Protein AF-A0AB34HJK7-F1 (afdb_monomer_lite)

Secondary structure (DSSP, 8-state):
-----EEEEEEETTTEEEEEEE-------PPP--GGG-B-TTS-BHHHHHHHHHHHHHHHHHHHHHHHHHHHHHHHHHHHHSPP------HHHHHHHHHHHHHHHHHHHHHHHHT-HHHHHHHHHHTTB---S-HHHHHHHHHHTTT--GGGS-GGGBPPPP-----

Radius of gyration: 53.11 Å; chains: 1; bounding box: 104×67×124 Å

pLDDT: mean 81.55, std 14.09, range [41.62, 96.69]

Organism: Eschrichtius robustus (NCBI:txid9764)

Structure (mmCIF, N/CA/C/O backbone):
data_AF-A0AB34HJK7-F1
#
_entry.id   AF-A0AB34HJK7-F1
#
loop_
_atom_site.group_PDB
_atom_site.id
_atom_site.type_symbol
_atom_site.label_atom_id
_atom_site.label_alt_id
_atom_site.label_comp_id
_atom_site.label_asym_id
_atom_site.label_entity_id
_atom_site.label_seq_id
_atom_site.pdbx_PDB_ins_code
_atom_site.Cartn_x
_atom_site.Cartn_y
_atom_site.Cartn_z
_atom_site.occupancy
_atom_site.B_iso_or_equiv
_atom_site.auth_seq_id
_atom_site.auth_comp_id
_atom_site.auth_asym_id
_atom_site.auth_atom_id
_atom_site.pdbx_PDB_model_num
ATOM 1 N N . MET A 1 1 ? 50.286 42.127 -51.874 1.00 41.62 1 MET A N 1
ATOM 2 C CA . MET A 1 1 ? 49.842 40.831 -52.429 1.00 41.62 1 MET A CA 1
ATOM 3 C C . MET A 1 1 ? 48.979 41.166 -53.630 1.00 41.62 1 MET A C 1
ATOM 5 O O . MET A 1 1 ? 47.892 41.686 -53.433 1.00 41.62 1 MET A O 1
ATOM 9 N N . ALA A 1 2 ? 49.524 41.052 -54.841 1.00 43.56 2 ALA A N 1
ATOM 10 C CA . ALA A 1 2 ? 48.821 41.443 -56.060 1.00 43.56 2 ALA A CA 1
ATOM 11 C C . ALA A 1 2 ? 47.675 40.456 -56.337 1.00 43.56 2 ALA A C 1
ATOM 13 O O . ALA A 1 2 ? 47.908 39.248 -56.362 1.00 43.56 2 ALA A O 1
ATOM 14 N N . GLU A 1 3 ? 46.452 40.958 -56.509 1.00 48.53 3 GLU A N 1
ATOM 15 C CA . GLU A 1 3 ? 45.322 40.146 -56.961 1.00 48.53 3 GLU A CA 1
ATOM 16 C C . GLU A 1 3 ? 45.593 39.668 -58.395 1.00 48.53 3 GLU A C 1
ATOM 18 O O . GLU A 1 3 ? 45.648 40.465 -59.332 1.00 48.53 3 GLU A O 1
ATOM 23 N N . ALA A 1 4 ? 45.794 38.361 -58.575 1.00 55.84 4 ALA A N 1
ATOM 24 C CA . ALA A 1 4 ? 45.859 37.747 -59.895 1.00 55.84 4 ALA A CA 1
ATOM 25 C C . ALA A 1 4 ? 44.432 37.615 -60.439 1.00 55.84 4 ALA A C 1
ATOM 27 O O . ALA A 1 4 ? 43.760 36.606 -60.232 1.00 55.84 4 ALA A O 1
ATOM 28 N N . ALA A 1 5 ? 43.946 38.661 -61.095 1.00 55.34 5 ALA A N 1
ATOM 29 C CA . ALA A 1 5 ? 42.678 38.606 -61.796 1.00 55.34 5 ALA A CA 1
ATOM 30 C C . ALA A 1 5 ? 42.867 38.078 -63.216 1.00 55.34 5 ALA A C 1
ATOM 32 O O . ALA A 1 5 ? 43.694 38.578 -63.981 1.00 55.34 5 ALA A O 1
ATOM 33 N N . ALA A 1 6 ? 42.068 37.079 -63.578 1.00 59.12 6 ALA A N 1
ATOM 34 C CA . ALA A 1 6 ? 42.002 36.585 -64.942 1.00 59.12 6 ALA A CA 1
ATOM 35 C C . ALA A 1 6 ? 40.884 37.319 -65.692 1.00 59.12 6 ALA A C 1
ATOM 37 O O . ALA A 1 6 ? 39.723 37.332 -65.271 1.00 59.12 6 ALA A O 1
ATOM 38 N N . LEU A 1 7 ? 41.240 37.930 -66.821 1.00 54.81 7 LEU A N 1
ATOM 39 C CA . LEU A 1 7 ? 40.290 38.573 -67.720 1.00 54.81 7 LEU A CA 1
ATOM 40 C C . LEU A 1 7 ? 39.606 37.477 -68.549 1.00 54.81 7 LEU A C 1
ATOM 42 O O . LEU A 1 7 ? 40.218 36.909 -69.453 1.00 54.81 7 LEU A O 1
ATOM 46 N N . VAL A 1 8 ? 38.353 37.147 -68.232 1.00 63.00 8 VAL A N 1
ATOM 47 C CA . VAL A 1 8 ? 37.593 36.133 -68.976 1.00 63.00 8 VAL A CA 1
ATOM 48 C C . VAL A 1 8 ? 36.616 36.830 -69.916 1.00 63.00 8 VAL A C 1
ATOM 50 O O . VAL A 1 8 ? 35.893 37.752 -69.535 1.00 63.00 8 VAL A O 1
ATOM 53 N N . TRP A 1 9 ? 36.607 36.392 -71.172 1.00 63.75 9 TRP A N 1
ATOM 54 C CA . TRP A 1 9 ? 35.680 36.876 -72.187 1.00 63.75 9 TRP A CA 1
ATOM 55 C C . TRP A 1 9 ? 34.427 36.001 -72.196 1.00 63.75 9 TRP A C 1
ATOM 57 O O . TRP A 1 9 ? 34.462 34.869 -72.678 1.00 63.75 9 TRP A O 1
ATOM 67 N N . LEU A 1 10 ? 33.311 36.526 -71.680 1.00 60.41 10 LEU A N 1
ATOM 68 C CA . LEU A 1 10 ? 32.005 35.892 -71.859 1.00 60.41 10 LEU A CA 1
ATOM 69 C C . LEU A 1 10 ? 31.365 36.396 -73.153 1.00 60.41 10 LEU A C 1
ATOM 71 O O . LEU A 1 10 ? 31.253 37.601 -73.391 1.00 60.41 10 LEU A O 1
ATOM 75 N N . ARG A 1 11 ? 30.913 35.454 -73.983 1.00 54.03 11 ARG A N 1
ATOM 76 C CA . ARG A 1 11 ? 30.202 35.730 -75.232 1.00 54.03 11 ARG A CA 1
ATOM 77 C C . ARG A 1 11 ? 28.724 35.418 -75.026 1.00 54.03 11 ARG A C 1
ATOM 79 O O . ARG A 1 11 ? 28.345 34.253 -74.983 1.00 54.03 11 ARG A O 1
ATOM 86 N N . SER A 1 12 ? 27.906 36.457 -74.850 1.00 52.56 12 SER A N 1
ATOM 87 C CA . SER A 1 12 ? 26.448 36.323 -74.731 1.00 52.56 12 SER A CA 1
ATOM 88 C C . SER A 1 12 ? 25.751 36.713 -76.039 1.00 52.56 12 SER A C 1
ATOM 90 O O . SER A 1 12 ? 26.183 37.677 -76.676 1.00 52.56 12 SER A O 1
ATOM 92 N N . PRO A 1 13 ? 24.666 36.021 -76.441 1.00 59.88 13 PRO A N 1
ATOM 93 C CA . PRO A 1 13 ? 24.015 36.242 -77.737 1.00 59.88 13 PRO A CA 1
ATOM 94 C C . PRO A 1 13 ? 23.434 37.649 -77.938 1.00 59.88 13 PRO A C 1
ATOM 96 O O . PRO A 1 13 ? 23.322 38.101 -79.070 1.00 59.88 13 PRO A O 1
ATOM 99 N N . SER A 1 14 ? 23.077 38.351 -76.860 1.00 60.19 14 SER A N 1
ATOM 100 C CA . SER A 1 14 ? 22.356 39.630 -76.912 1.00 60.19 14 SER A CA 1
ATOM 101 C C . SER A 1 14 ? 23.216 40.882 -76.696 1.00 60.19 14 SER A C 1
ATOM 103 O O . SER A 1 14 ? 22.759 41.972 -77.017 1.00 60.19 14 SER A O 1
ATOM 105 N N . PHE A 1 15 ? 24.449 40.767 -76.184 1.00 55.34 15 PHE A N 1
ATOM 106 C CA . PHE A 1 15 ? 25.249 41.936 -75.763 1.00 55.34 15 PHE A CA 1
ATOM 107 C C . PHE A 1 15 ? 26.715 41.929 -76.234 1.00 55.34 15 PHE A C 1
ATOM 109 O O . PHE A 1 15 ? 27.512 42.755 -75.788 1.00 55.34 15 PHE A O 1
ATOM 116 N N . GLY A 1 16 ? 27.083 41.034 -77.157 1.00 63.59 16 GLY A N 1
ATOM 117 C CA . GLY A 1 16 ? 28.453 40.929 -77.664 1.00 63.59 16 GLY A CA 1
ATOM 118 C C . GLY A 1 16 ? 29.441 40.373 -76.633 1.00 63.59 16 GLY A C 1
ATOM 119 O O . GLY A 1 16 ? 29.065 39.870 -75.571 1.00 63.59 16 GLY A O 1
ATOM 120 N N . CYS A 1 17 ? 30.728 40.401 -76.979 1.00 59.34 17 CYS A N 1
ATOM 121 C CA . CYS A 1 17 ? 31.779 39.907 -76.102 1.00 59.34 17 CYS A CA 1
ATOM 122 C C . CYS A 1 17 ? 32.171 40.978 -75.078 1.00 59.34 17 CYS A C 1
ATOM 124 O O . CYS A 1 17 ? 32.620 42.060 -75.458 1.00 59.34 17 CYS A O 1
ATOM 126 N N . LYS A 1 18 ? 32.035 40.670 -73.787 1.00 60.09 18 LYS A N 1
ATOM 127 C CA . LYS A 1 18 ? 32.406 41.586 -72.705 1.00 60.09 18 LYS A CA 1
ATOM 128 C C . LYS A 1 18 ? 33.506 40.953 -71.860 1.00 60.09 18 LYS A C 1
ATOM 130 O O . LYS A 1 18 ? 33.376 39.813 -71.413 1.00 60.09 18 LYS A O 1
ATOM 135 N N . ALA A 1 19 ? 34.589 41.698 -71.660 1.00 64.00 19 ALA A N 1
ATOM 136 C CA . ALA A 1 19 ? 35.626 41.338 -70.708 1.00 64.00 19 ALA A CA 1
ATOM 137 C C . ALA A 1 19 ? 35.090 41.571 -69.295 1.00 64.00 19 ALA A C 1
ATOM 139 O O . ALA A 1 19 ? 34.773 42.705 -68.929 1.00 64.00 19 ALA A O 1
ATOM 140 N N . VAL A 1 20 ? 34.965 40.503 -68.514 1.00 65.12 20 VAL A N 1
ATOM 141 C CA . VAL A 1 20 ? 34.550 40.587 -67.115 1.00 65.12 20 VAL A CA 1
ATOM 142 C C . VAL A 1 20 ? 35.718 40.140 -66.248 1.00 65.12 20 VAL A C 1
ATOM 144 O O . VAL A 1 20 ? 36.383 39.144 -66.539 1.00 65.12 20 VAL A O 1
ATOM 147 N N . TRP A 1 21 ? 35.983 40.903 -65.190 1.00 62.03 21 TRP A N 1
ATOM 148 C CA . TRP A 1 21 ? 36.954 40.520 -64.174 1.00 62.03 21 TRP A CA 1
ATOM 149 C C . TRP A 1 21 ? 36.374 39.364 -63.363 1.00 62.03 21 TRP A C 1
ATOM 151 O O . TRP A 1 21 ? 35.455 39.551 -62.566 1.00 62.03 21 TRP A O 1
ATOM 161 N N . CYS A 1 22 ? 36.897 38.157 -63.576 1.00 55.34 22 CYS A N 1
ATOM 162 C CA . CYS A 1 22 ? 36.645 37.047 -62.673 1.00 55.34 22 CYS A CA 1
ATOM 163 C C . CYS A 1 22 ? 37.644 37.150 -61.521 1.00 55.34 22 CYS A C 1
ATOM 165 O O . CYS A 1 22 ? 38.815 36.798 -61.667 1.00 55.34 22 CYS A O 1
ATOM 167 N N . ALA A 1 23 ? 37.173 37.614 -60.363 1.00 58.75 23 ALA A N 1
ATOM 168 C CA . ALA A 1 23 ? 37.889 37.440 -59.108 1.00 58.75 23 ALA A CA 1
ATOM 169 C C . ALA A 1 23 ? 37.858 35.947 -58.743 1.00 58.75 23 ALA A C 1
ATOM 171 O O . ALA A 1 23 ? 36.980 35.476 -58.020 1.00 58.75 23 ALA A O 1
ATOM 172 N N . SER A 1 24 ? 38.782 35.161 -59.292 1.00 58.84 24 SER A N 1
ATOM 173 C CA . SER A 1 24 ? 39.035 33.811 -58.803 1.00 58.84 24 SER A CA 1
ATOM 174 C C . SER A 1 24 ? 39.750 33.936 -57.464 1.00 58.84 24 SER A C 1
ATOM 176 O O . SER A 1 24 ? 40.978 33.977 -57.410 1.00 58.84 24 SER A O 1
ATOM 178 N N . ALA A 1 25 ? 38.977 34.043 -56.381 1.00 61.22 25 ALA A N 1
ATOM 179 C CA . ALA A 1 25 ? 39.519 33.927 -55.038 1.00 61.22 25 ALA A CA 1
ATOM 180 C C . ALA A 1 25 ? 40.312 32.608 -54.958 1.00 61.22 25 ALA A C 1
ATOM 182 O O . ALA A 1 25 ? 39.742 31.551 -55.263 1.00 61.22 25 ALA A O 1
ATOM 183 N N . PRO A 1 26 ? 41.604 32.620 -54.581 1.00 53.34 26 PRO A N 1
ATOM 184 C CA . PRO A 1 26 ? 42.312 31.384 -54.309 1.00 53.34 26 PRO A CA 1
ATOM 185 C C . PRO A 1 26 ? 41.602 30.734 -53.125 1.00 53.34 26 PRO A C 1
ATOM 187 O O . PRO A 1 26 ? 41.634 31.240 -52.004 1.00 53.34 26 PRO A O 1
ATOM 190 N N . ARG A 1 27 ? 40.894 29.632 -53.376 1.00 57.06 27 ARG A N 1
ATOM 191 C CA . ARG A 1 27 ? 40.296 28.836 -52.310 1.00 57.06 27 ARG A CA 1
ATOM 192 C C . ARG A 1 27 ? 41.454 28.260 -51.501 1.00 57.06 27 ARG A C 1
ATOM 194 O O . ARG A 1 27 ? 42.067 27.284 -51.923 1.00 57.06 27 ARG A O 1
ATOM 201 N N . SER A 1 28 ? 41.778 28.904 -50.378 1.00 62.62 28 SER A N 1
ATOM 202 C CA . SER A 1 28 ? 42.667 28.344 -49.365 1.00 62.62 28 SER A CA 1
ATOM 203 C C . SER A 1 28 ? 42.139 26.951 -49.041 1.00 62.62 28 SER A C 1
ATOM 205 O O . SER A 1 28 ? 40.997 26.803 -48.603 1.00 62.62 28 SER A O 1
ATOM 207 N N . ILE A 1 29 ? 42.916 25.915 -49.358 1.00 64.81 29 ILE A N 1
ATOM 208 C CA . ILE A 1 29 ? 42.576 24.547 -48.977 1.00 64.81 29 ILE A CA 1
ATOM 209 C C . ILE A 1 29 ? 42.864 24.459 -47.484 1.00 64.81 29 ILE A C 1
ATOM 211 O O . ILE A 1 29 ? 43.946 24.068 -47.048 1.00 64.81 29 ILE A O 1
ATOM 215 N N . GLU A 1 30 ? 41.895 24.889 -46.688 1.00 69.12 30 GLU A N 1
ATOM 216 C CA . GLU A 1 30 ? 41.895 24.628 -45.263 1.00 69.12 30 GLU A CA 1
ATOM 217 C C . GLU A 1 30 ? 41.819 23.112 -45.077 1.00 69.12 30 GLU A C 1
ATOM 219 O O . GLU A 1 30 ? 40.936 22.434 -45.613 1.00 69.12 30 GLU A O 1
ATOM 224 N N . LYS A 1 31 ? 42.801 22.547 -44.369 1.00 7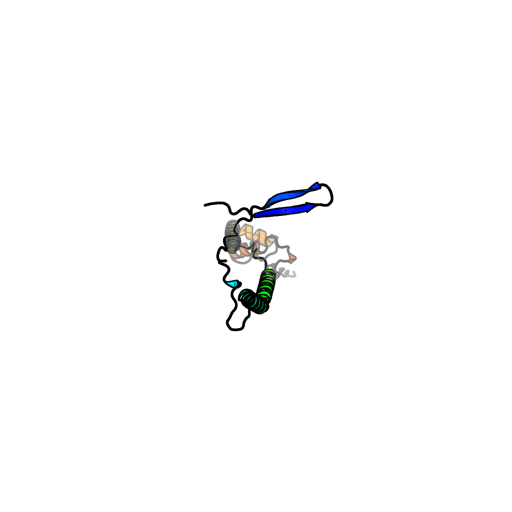3.69 31 LYS A N 1
ATOM 225 C CA . LYS A 1 31 ? 42.829 21.112 -44.079 1.00 73.69 31 LYS A CA 1
ATOM 226 C C . LYS A 1 31 ? 41.558 20.769 -43.301 1.00 73.69 31 LYS A C 1
ATOM 228 O O . LYS A 1 31 ? 41.340 21.293 -42.212 1.00 73.69 31 LYS A O 1
ATOM 233 N N . THR A 1 32 ? 40.721 19.887 -43.842 1.00 75.25 32 THR A N 1
ATOM 234 C CA . THR A 1 32 ? 39.490 19.469 -43.167 1.00 75.25 32 THR A CA 1
ATOM 235 C C . THR A 1 32 ? 39.838 18.727 -41.876 1.00 75.25 32 THR A C 1
ATOM 237 O O . THR A 1 32 ? 40.564 17.736 -41.916 1.00 75.25 32 THR A O 1
ATOM 240 N N . THR A 1 33 ? 39.281 19.143 -40.740 1.00 81.62 33 THR A N 1
ATOM 241 C CA . THR A 1 33 ? 39.439 18.453 -39.442 1.00 81.62 33 THR A CA 1
ATOM 242 C C . THR A 1 33 ? 38.581 17.187 -39.326 1.00 81.62 33 THR A C 1
ATOM 244 O O . THR A 1 33 ? 38.618 16.493 -38.310 1.00 81.62 33 THR A O 1
ATOM 247 N N . ASN A 1 34 ? 37.807 16.857 -40.366 1.00 82.44 34 ASN A N 1
ATOM 248 C CA . ASN A 1 34 ? 36.919 15.703 -40.382 1.00 82.44 34 ASN A CA 1
ATOM 249 C C . ASN A 1 34 ? 37.704 14.393 -40.550 1.00 82.44 34 ASN A C 1
ATOM 251 O O . ASN A 1 34 ? 37.967 13.929 -41.660 1.00 82.44 34 ASN A O 1
ATOM 255 N N . ARG A 1 35 ? 38.039 13.780 -39.415 1.00 81.06 35 ARG A N 1
ATOM 256 C CA . ARG A 1 35 ? 38.752 12.502 -39.340 1.00 81.06 35 ARG A CA 1
ATOM 257 C C . ARG A 1 35 ? 37.934 11.316 -39.868 1.00 81.06 35 ARG A C 1
ATOM 259 O O . ARG A 1 35 ? 38.516 10.305 -40.239 1.00 81.06 35 ARG A O 1
ATOM 266 N N . GLU A 1 36 ? 36.610 11.430 -39.971 1.00 85.00 36 GLU A N 1
ATOM 267 C CA . GLU A 1 36 ? 35.735 10.360 -40.478 1.00 85.00 36 GLU A CA 1
ATOM 268 C C . GLU A 1 36 ? 35.780 10.202 -42.003 1.00 85.00 36 GLU A C 1
ATOM 270 O O . GLU A 1 36 ? 35.365 9.174 -42.541 1.00 85.00 36 GLU A O 1
ATOM 275 N N . ALA A 1 37 ? 36.280 11.221 -42.710 1.00 85.25 37 ALA A N 1
ATOM 276 C CA . ALA A 1 37 ? 36.513 11.157 -44.148 1.00 85.25 37 ALA A CA 1
ATOM 277 C C . ALA A 1 37 ? 37.739 10.296 -44.506 1.00 85.25 37 ALA A C 1
ATOM 279 O O . ALA A 1 37 ? 37.900 9.912 -45.669 1.00 85.25 37 ALA A O 1
ATOM 280 N N . CYS A 1 38 ? 38.594 9.985 -43.523 1.00 88.25 38 CYS A N 1
ATOM 281 C CA . CYS A 1 38 ? 39.746 9.115 -43.707 1.00 88.25 38 CYS A CA 1
ATOM 282 C C . CYS A 1 38 ? 39.309 7.676 -44.013 1.00 88.25 38 CYS A C 1
ATOM 284 O O . CYS A 1 38 ? 38.280 7.193 -43.531 1.00 88.25 38 CYS A O 1
ATOM 286 N N . ARG A 1 39 ? 40.120 6.997 -44.827 1.00 89.75 39 ARG A N 1
ATOM 287 C CA . ARG A 1 39 ? 39.957 5.580 -45.155 1.00 89.75 39 ARG A CA 1
ATOM 288 C C . ARG A 1 39 ? 40.854 4.723 -44.272 1.00 89.75 39 ARG A C 1
ATOM 290 O O . ARG A 1 39 ? 41.934 5.165 -43.884 1.00 89.75 39 ARG A O 1
ATOM 297 N N . ASP A 1 40 ? 40.405 3.519 -43.961 1.00 87.31 40 ASP A N 1
ATOM 298 C CA . ASP A 1 40 ? 41.213 2.507 -43.289 1.00 87.31 40 ASP A CA 1
ATOM 299 C C . ASP A 1 40 ? 42.124 1.756 -44.284 1.00 87.31 40 ASP A C 1
ATOM 301 O O . ASP A 1 40 ? 42.062 1.961 -45.499 1.00 87.31 40 ASP A O 1
ATOM 305 N N . LEU A 1 41 ? 42.973 0.860 -43.768 1.00 88.88 41 LEU A N 1
ATOM 306 C CA . LEU A 1 41 ? 43.850 0.010 -44.588 1.00 88.88 41 LEU A CA 1
ATOM 307 C C . LEU A 1 41 ? 43.072 -0.991 -45.466 1.00 88.88 41 LEU A C 1
ATOM 309 O O . LEU A 1 41 ? 43.653 -1.580 -46.372 1.00 88.88 41 LEU A O 1
ATOM 313 N N . SER A 1 42 ? 41.767 -1.164 -45.222 1.00 86.06 42 SER A N 1
ATOM 314 C CA . SER A 1 42 ? 40.866 -1.968 -46.054 1.00 86.06 42 SER A CA 1
ATOM 315 C C . SER A 1 42 ? 40.171 -1.157 -47.160 1.00 86.06 42 SER A C 1
ATOM 317 O O . SER A 1 42 ? 39.453 -1.722 -47.982 1.00 86.06 42 SER A O 1
ATOM 319 N N . GLY A 1 43 ? 40.405 0.161 -47.221 1.00 86.94 43 GLY A N 1
ATOM 320 C CA . GLY A 1 43 ? 39.852 1.071 -48.227 1.00 86.94 43 GLY A CA 1
ATOM 321 C C . GLY A 1 43 ? 38.447 1.613 -47.922 1.00 86.94 43 GLY A C 1
ATOM 322 O O . GLY A 1 43 ? 37.927 2.412 -48.707 1.00 86.94 43 GLY A O 1
ATOM 323 N N . ARG A 1 44 ? 37.836 1.244 -46.791 1.00 89.06 44 ARG A N 1
ATOM 324 C CA . ARG A 1 44 ? 36.532 1.739 -46.316 1.00 89.06 44 ARG A CA 1
ATOM 325 C C . ARG A 1 44 ? 36.680 3.083 -45.605 1.00 89.06 44 ARG A C 1
ATOM 327 O O . ARG A 1 44 ? 37.687 3.342 -44.952 1.00 89.06 44 ARG A O 1
ATOM 334 N N . ARG A 1 45 ? 35.685 3.973 -45.716 1.00 90.88 45 ARG A N 1
ATOM 335 C CA . ARG A 1 45 ? 35.683 5.244 -44.965 1.00 90.88 45 ARG A CA 1
ATOM 336 C C . ARG A 1 45 ? 35.292 4.999 -43.510 1.00 90.88 45 ARG A C 1
ATOM 338 O O . ARG A 1 45 ? 34.362 4.247 -43.235 1.00 90.88 45 ARG A O 1
ATOM 345 N N . LEU A 1 46 ? 35.955 5.692 -42.585 1.00 89.25 46 LEU A N 1
ATOM 346 C CA . LEU A 1 46 ? 35.695 5.561 -41.148 1.00 89.25 46 LEU A CA 1
ATOM 347 C C . LEU A 1 46 ? 34.247 5.898 -40.766 1.00 89.25 46 LEU A C 1
ATOM 349 O O . LEU A 1 46 ? 33.707 5.268 -39.863 1.00 89.25 46 LEU A O 1
ATOM 353 N N . ARG A 1 47 ? 33.598 6.835 -41.468 1.00 91.56 47 ARG A N 1
ATOM 354 C CA . ARG A 1 47 ? 32.176 7.149 -41.258 1.00 91.56 47 ARG A CA 1
ATOM 355 C C . ARG A 1 47 ? 31.267 5.933 -41.432 1.00 91.56 47 ARG A C 1
ATOM 357 O O . ARG A 1 47 ? 30.415 5.694 -40.585 1.00 91.56 47 ARG A O 1
ATOM 364 N N . ASP A 1 48 ? 31.463 5.172 -42.505 1.00 92.94 48 ASP A N 1
ATOM 365 C CA . ASP A 1 48 ? 30.604 4.031 -42.835 1.00 92.94 48 ASP A CA 1
ATOM 366 C C . ASP A 1 48 ? 30.774 2.928 -41.784 1.00 92.94 48 ASP A C 1
ATOM 368 O O . ASP A 1 48 ? 29.797 2.410 -41.255 1.00 92.94 48 ASP A O 1
ATOM 372 N N . VAL A 1 49 ? 32.019 2.684 -41.365 1.00 92.19 49 VAL A N 1
ATOM 373 C CA . VAL A 1 49 ? 32.347 1.751 -40.277 1.00 92.19 49 VAL A CA 1
ATOM 374 C C . VAL A 1 49 ? 31.717 2.186 -38.950 1.00 92.19 49 VAL A C 1
ATOM 376 O O . VAL A 1 49 ? 31.206 1.355 -38.200 1.00 92.19 49 VAL A O 1
ATOM 379 N N . ASN A 1 50 ? 31.744 3.481 -38.633 1.00 92.31 50 ASN A N 1
ATOM 380 C CA . ASN A 1 50 ? 31.130 4.005 -37.415 1.00 92.31 50 ASN A CA 1
ATOM 381 C C . ASN A 1 50 ? 29.602 3.905 -37.462 1.00 92.31 50 ASN A C 1
ATOM 383 O O . ASN A 1 50 ? 28.991 3.537 -36.463 1.00 92.31 50 ASN A O 1
ATOM 387 N N . HIS A 1 51 ? 28.985 4.179 -38.611 1.00 94.56 51 HIS A N 1
ATOM 388 C CA . HIS A 1 51 ? 27.547 4.011 -38.797 1.00 94.56 51 HIS A CA 1
ATOM 389 C C . HIS A 1 51 ? 27.131 2.542 -38.690 1.00 94.56 51 HIS A C 1
ATOM 391 O O . HIS A 1 51 ? 26.168 2.242 -37.995 1.00 94.56 51 HIS A O 1
ATOM 397 N N . GLU A 1 52 ? 27.870 1.614 -39.299 1.00 93.19 52 GLU A N 1
ATOM 398 C CA . GLU A 1 52 ? 27.623 0.173 -39.168 1.00 93.19 52 GLU A CA 1
ATOM 399 C C . GLU A 1 52 ? 27.696 -0.281 -37.705 1.00 93.19 52 GLU A C 1
ATOM 401 O O . GLU A 1 52 ? 26.816 -1.003 -37.235 1.00 93.19 52 GLU A O 1
ATOM 406 N N . LYS A 1 53 ? 28.701 0.191 -36.954 1.00 94.88 53 LYS A N 1
ATOM 407 C CA . LYS A 1 53 ? 28.827 -0.083 -35.515 1.00 94.88 53 LYS A CA 1
ATOM 408 C C . LYS A 1 53 ? 27.667 0.500 -34.717 1.00 94.88 53 LYS A C 1
ATOM 410 O O . LYS A 1 53 ? 27.072 -0.224 -33.928 1.00 94.88 53 LYS A O 1
ATOM 415 N N . ALA A 1 54 ? 27.306 1.756 -34.964 1.00 95.31 54 ALA A N 1
ATOM 416 C CA . ALA A 1 54 ? 26.183 2.406 -34.298 1.00 95.31 54 ALA A CA 1
ATOM 417 C C . ALA A 1 54 ? 24.857 1.680 -34.583 1.00 95.31 54 ALA A C 1
ATOM 419 O O . ALA A 1 54 ? 24.058 1.472 -33.673 1.00 95.31 54 ALA A O 1
ATOM 420 N N . MET A 1 55 ? 24.638 1.227 -35.821 1.00 94.50 55 MET A N 1
ATOM 421 C CA . MET A 1 55 ? 23.466 0.425 -36.180 1.00 94.50 55 MET A CA 1
ATOM 422 C C . MET A 1 55 ? 23.485 -0.942 -35.490 1.00 94.50 55 MET A C 1
ATOM 424 O O . MET A 1 55 ? 22.463 -1.369 -34.956 1.00 94.50 55 MET A O 1
ATOM 428 N N . ALA A 1 56 ? 24.637 -1.613 -35.440 1.00 95.38 56 ALA A N 1
ATOM 429 C CA . ALA A 1 56 ? 24.781 -2.889 -34.743 1.00 95.38 56 ALA A CA 1
ATOM 430 C C . ALA A 1 56 ? 24.543 -2.752 -33.230 1.00 95.38 56 ALA A C 1
ATOM 432 O O . ALA A 1 56 ? 23.866 -3.586 -32.635 1.00 95.38 56 ALA A O 1
ATOM 433 N N . GLU A 1 57 ? 25.059 -1.697 -32.602 1.00 94.88 57 GLU A N 1
ATOM 434 C CA . GLU A 1 57 ? 24.813 -1.373 -31.193 1.00 94.88 57 GLU A CA 1
ATOM 435 C C . GLU A 1 57 ? 23.343 -1.044 -30.939 1.00 94.88 57 GLU A C 1
ATOM 437 O O . GLU A 1 57 ? 22.753 -1.562 -29.994 1.00 94.88 57 GLU A O 1
ATOM 442 N N . TRP A 1 58 ? 22.711 -0.265 -31.818 1.00 94.19 58 TRP A N 1
ATOM 443 C CA . TRP A 1 58 ? 21.291 0.056 -31.710 1.00 94.19 58 TRP A CA 1
ATOM 444 C C . TRP A 1 58 ? 20.408 -1.192 -31.804 1.00 94.19 58 TRP A C 1
ATOM 446 O O . TRP A 1 58 ? 19.440 -1.306 -31.049 1.00 94.19 58 TRP A O 1
ATOM 456 N N . VAL A 1 59 ? 20.746 -2.138 -32.689 1.00 95.06 59 VAL A N 1
ATOM 457 C CA . VAL A 1 59 ? 20.067 -3.440 -32.800 1.00 95.06 59 VAL A CA 1
ATOM 458 C C . VAL A 1 59 ? 20.307 -4.293 -31.552 1.00 95.06 59 VAL A C 1
ATOM 460 O O . VAL A 1 59 ? 19.355 -4.863 -31.031 1.00 95.06 59 VAL A O 1
ATOM 463 N N . LYS A 1 60 ? 21.529 -4.331 -31.003 1.00 93.75 60 LYS A N 1
ATOM 464 C CA . LYS A 1 60 ? 21.815 -5.027 -29.731 1.00 93.75 60 LYS A CA 1
ATOM 465 C C . LYS A 1 60 ? 20.986 -4.468 -28.570 1.00 93.75 60 LYS A C 1
ATOM 467 O O . LYS A 1 60 ? 20.416 -5.231 -27.800 1.00 93.75 60 LYS A O 1
ATOM 472 N N . GLN A 1 61 ? 20.847 -3.145 -28.503 1.00 93.56 61 GLN A N 1
ATOM 473 C CA . GLN A 1 61 ? 20.037 -2.445 -27.501 1.00 93.56 61 GLN A CA 1
ATOM 474 C C . GLN A 1 61 ? 18.519 -2.580 -27.726 1.00 93.56 61 GLN A C 1
ATOM 476 O O . GLN A 1 61 ? 17.740 -2.043 -26.938 1.00 93.56 61 GLN A O 1
ATOM 481 N N . GLN A 1 62 ? 18.045 -3.222 -28.803 1.00 90.12 62 GLN A N 1
ATOM 482 C CA . GLN A 1 62 ? 16.603 -3.446 -28.994 1.00 90.12 62 GLN A CA 1
ATOM 483 C C . GLN A 1 62 ? 16.036 -4.334 -27.892 1.00 90.12 62 GLN A C 1
ATOM 485 O O . GLN A 1 62 ? 15.073 -3.938 -27.240 1.00 90.12 62 GLN A O 1
ATOM 490 N N . ALA A 1 63 ? 16.687 -5.469 -27.630 1.00 92.44 63 ALA A N 1
ATOM 491 C CA . ALA A 1 63 ? 16.236 -6.426 -26.626 1.00 92.44 63 ALA A CA 1
ATOM 492 C C . ALA A 1 63 ? 16.186 -5.802 -25.221 1.00 92.44 63 ALA A C 1
ATOM 494 O O . ALA A 1 63 ? 15.218 -5.994 -24.495 1.00 92.44 63 ALA A O 1
ATOM 495 N N . GLU A 1 64 ? 17.181 -4.986 -24.858 1.00 92.00 64 GLU A N 1
ATOM 496 C CA . GLU A 1 64 ? 17.205 -4.280 -23.569 1.00 92.00 64 GLU A CA 1
ATOM 497 C C . GLU A 1 64 ? 16.086 -3.237 -23.456 1.00 92.00 64 GLU A C 1
ATOM 499 O O . GLU A 1 64 ? 15.425 -3.150 -22.425 1.00 92.00 64 GLU A O 1
ATOM 504 N N . ARG A 1 65 ? 15.810 -2.478 -24.525 1.00 94.94 65 ARG A N 1
ATOM 505 C CA . ARG A 1 65 ? 14.710 -1.498 -24.548 1.00 94.94 65 ARG A CA 1
ATOM 506 C C . ARG A 1 65 ? 13.337 -2.157 -24.506 1.00 94.94 65 ARG A C 1
ATOM 508 O O . ARG A 1 65 ? 12.402 -1.590 -23.941 1.00 94.94 65 ARG A O 1
ATOM 515 N N . GLU A 1 66 ? 13.184 -3.311 -25.142 1.00 93.75 66 GLU A N 1
ATOM 516 C CA . GLU A 1 66 ? 11.961 -4.109 -25.074 1.00 93.75 66 GLU A CA 1
ATOM 517 C C . GLU A 1 66 ? 11.779 -4.699 -23.674 1.00 93.75 66 GLU A C 1
ATOM 519 O O . GLU A 1 66 ? 10.718 -4.501 -23.082 1.00 93.75 66 GLU A O 1
ATOM 524 N N . ALA A 1 67 ? 12.834 -5.266 -23.084 1.00 95.88 67 ALA A N 1
ATOM 525 C CA . ALA A 1 67 ? 12.824 -5.763 -21.711 1.00 95.88 67 ALA A CA 1
ATOM 526 C C . ALA A 1 67 ? 12.540 -4.649 -20.689 1.00 95.88 67 ALA A C 1
ATOM 528 O O . ALA A 1 67 ? 11.736 -4.840 -19.783 1.00 95.88 67 ALA A O 1
ATOM 529 N N . GLU A 1 68 ? 13.116 -3.454 -20.845 1.00 95.50 68 GLU A N 1
ATOM 530 C CA . GLU A 1 68 ? 12.836 -2.304 -19.975 1.00 95.50 68 GLU A CA 1
ATOM 531 C C . GLU A 1 68 ? 11.363 -1.869 -20.079 1.00 95.50 68 GLU A C 1
ATOM 533 O O . GLU A 1 68 ? 10.712 -1.558 -19.076 1.00 95.50 68 GLU A O 1
ATOM 538 N N . LYS A 1 69 ? 10.795 -1.860 -21.292 1.00 96.69 69 LYS A N 1
ATOM 539 C CA . LYS A 1 69 ? 9.366 -1.576 -21.494 1.00 96.69 69 LYS A CA 1
ATOM 540 C C . LYS A 1 69 ? 8.494 -2.647 -20.849 1.00 96.69 69 LYS A C 1
ATOM 542 O O . LYS A 1 69 ? 7.473 -2.298 -20.255 1.00 96.69 69 LYS A O 1
ATOM 547 N N . GLU A 1 70 ? 8.861 -3.918 -20.966 1.00 94.31 70 GLU A N 1
ATOM 548 C CA . GLU A 1 70 ? 8.160 -5.029 -20.322 1.00 94.31 70 GLU A CA 1
ATOM 549 C C . GLU A 1 70 ? 8.247 -4.939 -18.800 1.00 94.31 70 GLU A C 1
ATOM 551 O O . GLU A 1 70 ? 7.214 -5.004 -18.139 1.00 94.31 70 GLU A O 1
ATOM 556 N N . GLN A 1 71 ? 9.422 -4.653 -18.241 1.00 93.12 71 GLN A N 1
ATOM 557 C CA . GLN A 1 71 ? 9.609 -4.422 -16.808 1.00 93.12 71 GLN A CA 1
ATOM 558 C C . GLN A 1 71 ? 8.739 -3.267 -16.308 1.00 93.12 71 GLN A C 1
ATOM 560 O O . GLN A 1 71 ? 7.979 -3.441 -15.360 1.00 93.12 71 GLN A O 1
ATOM 565 N N . LYS A 1 72 ? 8.737 -2.116 -16.993 1.00 96.12 72 LYS A N 1
ATOM 566 C CA . LYS A 1 72 ? 7.856 -0.985 -16.643 1.00 96.12 72 LYS A CA 1
ATOM 567 C C . LYS A 1 72 ? 6.374 -1.338 -16.761 1.00 96.12 72 LYS A C 1
ATOM 569 O O . LYS A 1 72 ? 5.555 -0.818 -16.002 1.00 96.12 72 LYS A O 1
ATOM 574 N N . ARG A 1 73 ? 5.986 -2.184 -17.723 1.00 96.69 73 ARG A N 1
ATOM 575 C CA . ARG A 1 73 ? 4.605 -2.685 -17.839 1.00 96.69 73 ARG A CA 1
ATOM 576 C C . ARG A 1 73 ? 4.254 -3.573 -16.648 1.00 96.69 73 ARG A C 1
ATOM 578 O O . ARG A 1 73 ? 3.198 -3.357 -16.059 1.00 96.69 73 ARG A O 1
ATOM 585 N N . LEU A 1 74 ? 5.131 -4.503 -16.276 1.00 95.88 74 LEU A N 1
ATOM 586 C CA . LEU A 1 74 ? 4.954 -5.384 -15.122 1.00 95.88 74 LEU A CA 1
ATOM 587 C C . LEU A 1 74 ? 4.879 -4.593 -13.817 1.00 95.88 74 LEU A C 1
ATOM 589 O O . LEU A 1 74 ? 3.951 -4.798 -13.045 1.00 95.88 74 LEU A O 1
ATOM 593 N N . GLU A 1 75 ? 5.765 -3.624 -13.610 1.00 94.50 75 GLU A N 1
ATOM 594 C CA . GLU A 1 75 ? 5.759 -2.757 -12.428 1.00 94.50 75 GLU A CA 1
ATOM 595 C C . GLU A 1 75 ? 4.460 -1.940 -12.335 1.00 94.50 75 GLU A C 1
ATOM 597 O O . GLU A 1 75 ? 3.838 -1.841 -11.277 1.00 94.50 75 GLU A O 1
ATOM 602 N N . ARG A 1 76 ? 3.978 -1.395 -13.460 1.00 94.69 76 ARG A N 1
ATOM 603 C CA . ARG A 1 76 ? 2.681 -0.700 -13.511 1.00 94.69 76 ARG A CA 1
ATOM 604 C C . ARG A 1 76 ? 1.519 -1.628 -13.186 1.00 94.69 76 ARG A C 1
ATOM 606 O O . ARG A 1 76 ? 0.591 -1.199 -12.504 1.00 94.69 76 ARG A O 1
ATOM 613 N N . LEU A 1 77 ? 1.537 -2.860 -13.694 1.00 92.44 77 LEU A N 1
ATOM 614 C CA . LEU A 1 77 ? 0.528 -3.867 -13.364 1.00 92.44 77 LEU A CA 1
ATOM 615 C C . LEU A 1 77 ? 0.590 -4.216 -11.875 1.00 92.44 77 LEU A C 1
ATOM 617 O O . LEU A 1 77 ? -0.438 -4.180 -11.210 1.00 92.44 77 LEU A O 1
ATOM 621 N N . GLN A 1 78 ? 1.784 -4.434 -11.328 1.00 91.19 78 GLN A N 1
ATOM 622 C CA . GLN A 1 78 ? 2.001 -4.710 -9.911 1.00 91.19 78 GLN A CA 1
ATOM 623 C C . GLN A 1 78 ? 1.496 -3.567 -9.025 1.00 91.19 78 GLN A C 1
ATOM 625 O O . GLN A 1 78 ? 0.809 -3.808 -8.038 1.00 91.19 78 GLN A O 1
ATOM 630 N N . ARG A 1 79 ? 1.750 -2.312 -9.407 1.00 89.12 79 ARG A N 1
ATOM 631 C CA . ARG A 1 79 ? 1.232 -1.136 -8.697 1.00 89.12 79 ARG A CA 1
ATOM 632 C C . ARG A 1 79 ? -0.294 -1.044 -8.731 1.00 89.12 79 ARG A C 1
ATOM 634 O O . ARG A 1 79 ? -0.873 -0.547 -7.776 1.00 89.12 79 ARG A O 1
ATOM 641 N N . LYS A 1 80 ? -0.938 -1.480 -9.819 1.00 87.19 80 LYS A N 1
ATOM 642 C CA . LYS A 1 80 ? -2.408 -1.533 -9.918 1.00 87.19 80 LYS A CA 1
ATOM 643 C C . LYS A 1 80 ? -3.009 -2.682 -9.109 1.00 87.19 80 LYS A C 1
ATOM 645 O O . LYS A 1 80 ? -4.130 -2.544 -8.640 1.00 87.19 80 LYS A O 1
ATOM 650 N N . LEU A 1 81 ? -2.288 -3.799 -8.996 1.00 90.00 81 LEU A N 1
ATOM 651 C CA . LEU A 1 81 ? -2.682 -4.941 -8.167 1.00 90.00 81 LEU A CA 1
ATOM 652 C C . LEU A 1 81 ? -2.504 -4.655 -6.673 1.00 90.00 81 LEU A C 1
ATOM 654 O O . LEU A 1 81 ? -3.246 -5.199 -5.864 1.00 90.00 81 LEU A O 1
ATOM 658 N N . ALA A 1 82 ? -1.539 -3.812 -6.303 1.00 86.44 82 ALA A N 1
ATOM 659 C CA . ALA A 1 82 ? -1.391 -3.355 -4.931 1.00 86.44 82 ALA A CA 1
ATOM 660 C C . ALA A 1 82 ? -2.634 -2.557 -4.510 1.00 86.44 82 ALA A C 1
ATOM 662 O O . ALA A 1 82 ? -2.995 -1.569 -5.154 1.00 86.44 82 ALA A O 1
ATOM 663 N N . GLU A 1 83 ? -3.279 -2.985 -3.426 1.00 79.06 83 GLU A N 1
ATOM 664 C CA . GLU A 1 83 ? -4.475 -2.319 -2.920 1.00 79.06 83 GLU A CA 1
ATOM 665 C C . GLU A 1 83 ? -4.185 -0.845 -2.578 1.00 79.06 83 GLU A C 1
ATOM 667 O O . GLU A 1 83 ? -3.094 -0.516 -2.085 1.00 79.06 83 GLU A O 1
ATOM 672 N N . PRO A 1 84 ? -5.139 0.069 -2.843 1.00 79.88 84 PRO A N 1
ATOM 673 C CA . PRO A 1 84 ? -5.001 1.469 -2.478 1.00 79.88 84 PRO A CA 1
ATOM 674 C C . PRO A 1 84 ? -4.644 1.612 -0.997 1.00 79.88 84 PRO A C 1
ATOM 676 O O . PRO A 1 84 ? -5.380 1.167 -0.120 1.00 79.88 84 PRO A O 1
ATOM 679 N N . ARG A 1 85 ? -3.528 2.292 -0.711 1.00 66.56 85 ARG A N 1
ATOM 680 C CA . ARG A 1 85 ? -3.084 2.621 0.653 1.00 66.56 85 ARG A CA 1
ATOM 681 C C . ARG A 1 85 ? -3.917 3.753 1.253 1.00 66.56 85 ARG A C 1
ATOM 683 O O . ARG A 1 85 ? -3.380 4.790 1.627 1.00 66.56 85 ARG A O 1
ATOM 690 N N . HIS A 1 86 ? -5.230 3.587 1.305 1.00 67.44 86 HIS A N 1
ATOM 691 C CA . HIS A 1 86 ? -6.085 4.464 2.088 1.00 67.44 86 HIS A CA 1
ATOM 692 C C . HIS A 1 86 ? -6.726 3.662 3.214 1.00 67.44 86 HIS A C 1
ATOM 694 O O . HIS A 1 86 ? -7.911 3.333 3.196 1.00 67.44 86 HIS A O 1
ATOM 700 N N . CYS A 1 87 ? -5.915 3.359 4.221 1.00 61.66 87 CYS A N 1
ATOM 701 C CA . CYS A 1 87 ? -6.414 2.871 5.492 1.00 61.66 87 CYS A CA 1
ATOM 702 C C . CYS A 1 87 ? -6.901 4.099 6.275 1.00 61.66 87 CYS A C 1
ATOM 704 O O . CYS A 1 87 ? -6.104 4.800 6.888 1.00 61.66 87 CYS A O 1
ATOM 706 N N . PHE A 1 88 ? -8.204 4.393 6.223 1.00 67.12 88 PHE A N 1
ATOM 707 C CA . PHE A 1 88 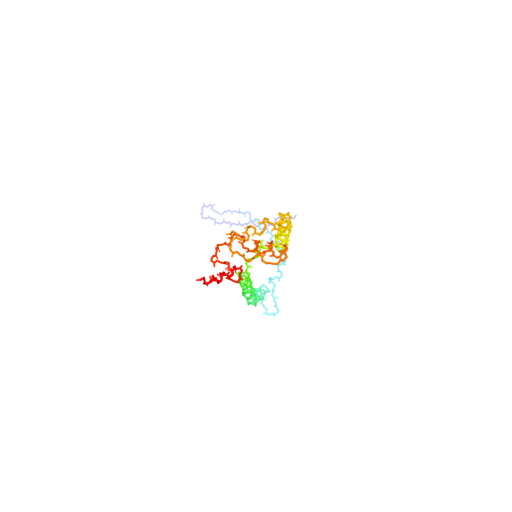? -8.830 5.392 7.112 1.00 67.12 88 PHE A CA 1
ATOM 708 C C . PHE A 1 88 ? -8.727 4.971 8.589 1.00 67.12 88 PHE A C 1
ATOM 710 O O . PHE A 1 88 ? -8.803 5.776 9.513 1.00 67.12 88 PHE A O 1
ATOM 717 N N . THR A 1 89 ? -8.540 3.675 8.804 1.00 70.69 89 THR A N 1
ATOM 718 C CA . THR A 1 89 ? -8.459 3.040 10.104 1.00 70.69 89 THR A CA 1
ATOM 719 C C . THR A 1 89 ? -7.075 3.244 10.719 1.00 70.69 89 THR A C 1
ATOM 721 O O . THR A 1 89 ? -6.168 2.440 10.513 1.00 70.69 89 THR A O 1
ATOM 724 N N . SER A 1 90 ? -6.912 4.334 11.470 1.00 83.38 90 SER A N 1
ATOM 725 C CA . SER A 1 90 ? -5.756 4.517 12.352 1.00 83.38 90 SER A CA 1
ATOM 726 C C . SER A 1 90 ? -5.882 3.588 13.573 1.00 83.38 90 SER A C 1
ATOM 728 O O . SER A 1 90 ? -6.895 3.682 14.275 1.00 83.38 90 SER A O 1
ATOM 730 N N . PRO A 1 91 ? -4.894 2.713 13.853 1.00 86.12 91 PRO A N 1
ATOM 731 C CA . PRO A 1 91 ? -4.908 1.840 15.030 1.00 86.12 91 PRO A CA 1
ATOM 732 C C . PRO A 1 91 ? -5.046 2.619 16.341 1.00 86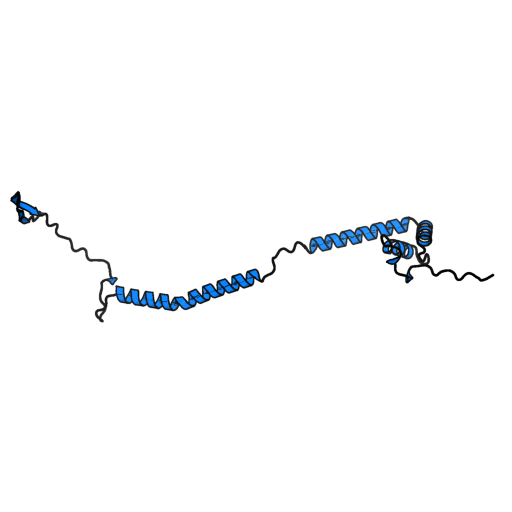.12 91 PRO A C 1
ATOM 734 O O . PRO A 1 91 ? -5.804 2.218 17.219 1.00 86.12 91 PRO A O 1
ATOM 737 N N . ASP A 1 92 ? -4.387 3.773 16.438 1.00 87.69 92 ASP A N 1
ATOM 738 C CA . ASP A 1 92 ? -4.423 4.624 17.629 1.00 87.69 92 ASP A CA 1
ATOM 739 C C . ASP A 1 92 ? -5.822 5.206 17.850 1.00 87.69 92 ASP A C 1
ATOM 741 O O . ASP A 1 92 ? -6.317 5.254 18.972 1.00 87.69 92 ASP A O 1
ATOM 745 N N . TYR A 1 93 ? -6.505 5.596 16.768 1.00 87.50 93 TYR A N 1
ATOM 746 C CA . TYR A 1 93 ? -7.882 6.086 16.849 1.00 87.50 93 TYR A CA 1
ATOM 747 C C . TYR A 1 93 ? -8.844 4.978 17.292 1.00 87.50 93 TYR A C 1
ATOM 749 O O . TYR A 1 93 ? -9.720 5.210 18.121 1.00 87.50 93 TYR A O 1
ATOM 757 N N . GLN A 1 94 ? -8.661 3.754 16.788 1.00 88.94 94 GLN A N 1
ATOM 758 C CA . GLN A 1 94 ? -9.460 2.610 17.230 1.00 88.94 94 GLN A CA 1
ATOM 759 C C . GLN A 1 94 ? -9.247 2.303 18.713 1.00 88.94 94 GLN A C 1
ATOM 761 O O . GLN A 1 94 ? -10.220 2.067 19.429 1.00 88.94 94 GLN A O 1
ATOM 766 N N . GLN A 1 95 ? -7.995 2.339 19.175 1.00 90.62 95 GLN A N 1
ATOM 767 C CA . GLN A 1 95 ? -7.656 2.161 20.586 1.00 90.62 95 GLN A CA 1
ATOM 768 C C . GLN A 1 95 ? -8.293 3.251 21.447 1.00 90.62 95 GLN A C 1
ATOM 770 O O . GLN A 1 95 ? -8.924 2.931 22.448 1.00 90.62 95 GLN A O 1
ATOM 775 N N . GLN A 1 96 ? -8.223 4.513 21.018 1.00 93.62 96 GLN A N 1
ATOM 776 C CA . GLN A 1 96 ? -8.878 5.624 21.708 1.00 93.62 96 GLN A CA 1
ATOM 777 C C . GLN A 1 96 ? -10.390 5.421 21.799 1.00 93.62 96 GLN A C 1
ATOM 779 O O . GLN A 1 96 ? -10.959 5.577 22.873 1.00 93.62 96 GLN A O 1
ATOM 784 N N . CYS A 1 97 ? -11.061 5.037 20.710 1.00 91.88 97 CYS A N 1
ATOM 785 C CA . CYS A 1 97 ? -12.494 4.747 20.753 1.00 91.88 97 CYS A CA 1
ATOM 786 C C . CYS A 1 97 ? -12.826 3.618 21.738 1.00 91.88 97 CYS A C 1
ATOM 788 O O . CYS A 1 97 ? -13.786 3.749 22.496 1.00 91.88 97 CYS A O 1
ATOM 790 N N . HIS A 1 98 ? -12.033 2.544 21.747 1.00 91.75 98 HIS A N 1
ATOM 791 C CA . HIS A 1 98 ? -12.215 1.424 22.669 1.00 91.75 98 HIS A CA 1
ATOM 792 C C . HIS A 1 98 ? -12.000 1.849 24.128 1.00 91.75 98 HIS A C 1
ATOM 794 O O . HIS A 1 98 ? -12.837 1.577 24.981 1.00 91.75 98 HIS A O 1
ATOM 800 N N . GLU A 1 99 ? -10.918 2.568 24.422 1.00 94.12 99 GLU A N 1
ATOM 801 C CA . GLU A 1 99 ? -10.611 3.062 25.768 1.00 94.12 99 GLU A CA 1
ATOM 802 C C . GLU A 1 99 ? -11.688 4.029 26.275 1.00 94.12 99 GLU A C 1
ATOM 804 O O . GLU A 1 99 ? -12.123 3.950 27.425 1.00 94.12 99 GLU A O 1
ATOM 809 N N . MET A 1 100 ? -12.159 4.934 25.410 1.00 93.81 100 MET A N 1
ATOM 810 C CA . MET A 1 100 ? -13.242 5.849 25.761 1.00 93.81 100 MET A CA 1
ATOM 811 C C . MET A 1 100 ? -14.544 5.096 26.054 1.00 93.81 100 MET A C 1
ATOM 813 O O . MET A 1 100 ? -15.253 5.490 26.979 1.00 93.81 100 MET A O 1
ATOM 817 N N . ALA A 1 101 ? -14.858 4.035 25.301 1.00 92.69 101 ALA A N 1
ATOM 818 C CA . ALA A 1 101 ? -16.034 3.204 25.542 1.00 92.69 101 ALA A CA 1
ATOM 819 C C . ALA A 1 101 ? -15.949 2.501 26.903 1.00 92.69 101 ALA A C 1
ATOM 821 O O . ALA A 1 101 ? -16.823 2.723 27.735 1.00 92.69 101 ALA A O 1
ATOM 822 N N . GLU A 1 102 ? -14.861 1.779 27.179 1.00 90.44 102 GLU A N 1
ATOM 823 C CA . GLU A 1 102 ? -14.629 1.091 28.462 1.00 90.44 102 GLU A CA 1
ATOM 824 C C . GLU A 1 102 ? -14.760 2.052 29.653 1.00 90.44 102 GLU A C 1
ATOM 826 O O . GLU A 1 102 ? -15.486 1.797 30.615 1.00 90.44 102 GLU A O 1
ATOM 831 N N . ARG A 1 103 ? -14.143 3.237 29.560 1.00 93.00 103 ARG A N 1
ATOM 832 C CA . ARG A 1 103 ? -14.216 4.242 30.629 1.00 93.00 103 ARG A CA 1
ATOM 833 C C . ARG A 1 103 ? -15.644 4.734 30.882 1.00 93.00 103 ARG A C 1
ATOM 835 O O . ARG A 1 103 ? -16.003 5.016 32.029 1.00 93.00 103 ARG A O 1
ATOM 842 N N . LEU A 1 104 ? -16.447 4.890 29.827 1.00 91.81 104 LEU A N 1
ATOM 843 C CA . LEU A 1 104 ? -17.856 5.271 29.950 1.00 91.81 104 LEU A CA 1
ATOM 844 C C . LEU A 1 104 ? -18.685 4.137 30.558 1.00 91.81 104 LEU A C 1
ATOM 846 O O . LEU A 1 104 ? -19.535 4.410 31.406 1.00 91.81 104 LEU A O 1
ATOM 850 N N . GLU A 1 105 ? -18.429 2.889 30.170 1.00 88.44 105 GLU A N 1
ATOM 851 C CA . GLU A 1 105 ? -19.094 1.715 30.741 1.00 88.44 105 GLU A CA 1
ATOM 852 C C . GLU A 1 105 ? -18.835 1.607 32.247 1.00 88.44 105 GLU A C 1
ATOM 854 O O . GLU A 1 105 ? -19.789 1.498 33.021 1.00 88.44 105 GLU A O 1
ATOM 859 N N . ASP A 1 106 ? -17.588 1.783 32.685 1.00 86.94 106 ASP A N 1
ATOM 860 C CA . ASP A 1 106 ? -17.230 1.768 34.104 1.00 86.94 106 ASP A CA 1
ATOM 861 C C . ASP A 1 106 ? -17.883 2.905 34.906 1.00 86.94 106 ASP A C 1
ATOM 863 O O . ASP A 1 106 ? -18.228 2.741 36.080 1.00 86.94 106 ASP A O 1
ATOM 867 N N . SER A 1 107 ? -18.008 4.100 34.319 1.00 91.19 107 SER A N 1
ATOM 868 C CA . SER A 1 107 ? -18.676 5.233 34.976 1.00 91.19 107 SER A CA 1
ATOM 869 C C . SER A 1 107 ? -20.160 4.941 35.176 1.00 91.19 107 SER A C 1
ATOM 871 O O . SER A 1 107 ? -20.684 5.108 36.276 1.00 91.19 107 SER A O 1
ATOM 873 N N . VAL A 1 108 ? -20.826 4.442 34.133 1.00 88.62 108 VAL A N 1
ATOM 874 C CA . VAL A 1 108 ? -22.251 4.103 34.190 1.00 88.62 108 VAL A CA 1
ATOM 875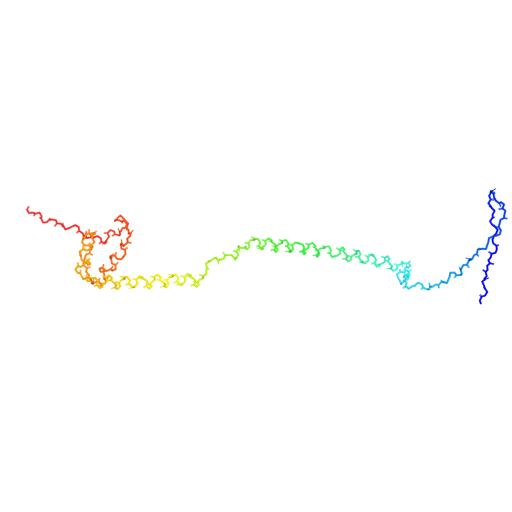 C C . VAL A 1 108 ? -22.500 2.940 35.149 1.00 88.62 108 VAL A C 1
ATOM 877 O O . VAL A 1 108 ? -23.456 2.995 35.918 1.00 88.62 108 VAL A O 1
ATOM 880 N N . LEU A 1 109 ? -21.651 1.908 35.161 1.00 86.19 109 LEU A N 1
ATOM 881 C CA . LEU A 1 109 ? -21.756 0.810 36.127 1.00 86.19 109 LEU A CA 1
ATOM 882 C C . LEU A 1 109 ? -21.691 1.328 37.564 1.00 86.19 109 LEU A C 1
ATOM 884 O O . LEU A 1 109 ? -22.586 1.030 38.354 1.00 86.19 109 LEU A O 1
ATOM 888 N N . ARG A 1 110 ? -20.707 2.178 37.877 1.00 87.31 110 ARG A N 1
ATOM 889 C CA . ARG A 1 110 ? -20.581 2.808 39.200 1.00 87.31 110 ARG A CA 1
ATOM 890 C C . ARG A 1 110 ? -21.814 3.626 39.583 1.00 87.31 110 ARG A C 1
ATOM 892 O O . ARG A 1 110 ? -22.287 3.528 40.711 1.00 87.31 110 ARG A O 1
ATOM 899 N N . GLU A 1 111 ? -22.371 4.402 38.659 1.00 88.00 111 GLU A N 1
ATOM 900 C CA . GLU A 1 111 ? -23.599 5.170 38.906 1.00 88.00 111 GLU A CA 1
ATOM 901 C C . GLU A 1 111 ? -24.809 4.267 39.171 1.00 88.00 111 GLU A C 1
ATOM 903 O O . GLU A 1 111 ? -25.579 4.513 40.101 1.00 88.00 111 GLU A O 1
ATOM 908 N N . VAL A 1 112 ? -24.963 3.188 38.399 1.00 86.62 112 VAL A N 1
ATOM 909 C CA . VAL A 1 112 ? -26.038 2.205 38.589 1.00 86.62 112 VAL A CA 1
ATOM 910 C C . VAL A 1 112 ? -25.892 1.498 39.937 1.00 86.62 112 VAL A C 1
ATOM 912 O O . VAL A 1 112 ? -26.896 1.232 40.598 1.00 86.62 112 VAL A O 1
ATOM 915 N N . GLU A 1 113 ? -24.664 1.250 40.391 1.00 83.94 113 GLU A N 1
ATOM 916 C CA . GLU A 1 113 ? -24.416 0.713 41.726 1.00 83.94 113 GLU A CA 1
ATOM 917 C C . GLU A 1 113 ? -24.853 1.688 42.840 1.00 83.94 113 GLU A C 1
ATOM 919 O O . GLU A 1 113 ? -25.500 1.279 43.810 1.00 83.94 113 GLU A O 1
ATOM 924 N N . LEU A 1 114 ? -24.587 2.988 42.680 1.00 86.00 114 LEU A N 1
ATOM 925 C CA . LEU A 1 114 ? -24.957 4.029 43.650 1.00 86.00 114 LEU A CA 1
ATOM 926 C C . LEU A 1 114 ? -26.469 4.248 43.790 1.00 86.00 114 LEU A C 1
ATOM 928 O O . LEU A 1 114 ? -26.925 4.643 44.863 1.00 86.00 114 LEU A O 1
ATOM 932 N N . LEU A 1 115 ? -27.267 3.953 42.756 1.00 84.44 115 LEU A N 1
ATOM 933 C CA . LEU A 1 115 ? -28.738 4.002 42.840 1.00 84.44 115 LEU A CA 1
ATOM 934 C C . LEU A 1 115 ? -29.305 3.058 43.919 1.00 84.44 115 LEU A C 1
ATOM 936 O O . LEU A 1 115 ? -30.444 3.236 44.365 1.00 84.44 115 LEU A O 1
ATOM 940 N N . GLY A 1 116 ? -28.510 2.081 44.363 1.00 84.88 116 GLY A N 1
ATOM 941 C CA . GLY A 1 116 ? -28.795 1.247 45.520 1.00 84.88 116 GLY A CA 1
ATOM 942 C C . GLY A 1 116 ? -29.695 0.043 45.229 1.00 84.88 116 GLY A C 1
ATOM 943 O O . GLY A 1 116 ? -30.402 -0.049 44.222 1.00 84.88 116 GLY A O 1
ATOM 944 N N . LEU A 1 117 ? -29.681 -0.915 46.162 1.00 81.88 117 LEU A N 1
ATOM 945 C CA . LEU A 1 117 ? -30.292 -2.242 45.994 1.00 81.88 117 LEU A CA 1
ATOM 946 C C . LEU A 1 117 ? -31.793 -2.221 45.698 1.00 81.88 117 LEU A C 1
ATOM 948 O O . LEU A 1 117 ? -32.263 -3.037 44.901 1.00 81.88 117 LEU A O 1
ATOM 952 N N . GLU A 1 118 ? -32.542 -1.323 46.336 1.00 84.12 118 GLU A N 1
ATOM 953 C CA . GLU A 1 118 ? -34.002 -1.289 46.213 1.00 84.12 118 GLU A CA 1
ATOM 954 C C . GLU A 1 118 ? -34.444 -0.836 44.822 1.00 84.12 118 GLU A C 1
ATOM 956 O O . GLU A 1 118 ? -35.305 -1.465 44.208 1.00 84.12 118 GLU A O 1
ATOM 961 N N . LYS A 1 119 ? -33.794 0.189 44.261 1.00 89.38 119 LYS A N 1
ATOM 962 C CA . LYS A 1 119 ? -34.085 0.664 42.903 1.00 89.38 119 LYS A CA 1
ATOM 963 C C . LYS A 1 119 ? -33.733 -0.398 41.862 1.00 89.38 119 LYS A C 1
ATOM 965 O O . LYS A 1 119 ? -34.566 -0.714 41.016 1.00 89.38 119 LYS A O 1
ATOM 970 N N . LEU A 1 120 ? -32.563 -1.032 41.988 1.00 89.19 120 LEU A N 1
ATOM 971 C CA . LEU A 1 120 ? -32.138 -2.116 41.092 1.00 89.19 120 LEU A CA 1
ATOM 972 C C . LEU A 1 120 ? -33.088 -3.319 41.142 1.00 89.19 120 LEU 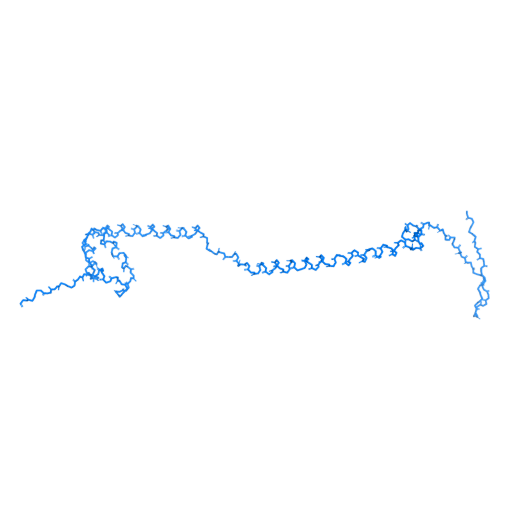A C 1
ATOM 974 O O . LEU A 1 120 ? -33.400 -3.919 40.114 1.00 89.19 120 LEU A O 1
ATOM 978 N N . LYS A 1 121 ? -33.579 -3.676 42.333 1.00 89.62 121 LYS A N 1
ATOM 979 C CA . LYS A 1 121 ? -34.556 -4.757 42.506 1.00 89.62 121 LYS A CA 1
ATOM 980 C C . LYS A 1 121 ? -35.889 -4.420 41.842 1.00 89.62 121 LYS A C 1
ATOM 982 O O . LYS A 1 121 ? -36.447 -5.292 41.171 1.00 89.62 121 LYS A O 1
ATOM 987 N N . CYS A 1 122 ? -36.385 -3.194 42.005 1.00 89.38 122 CYS A N 1
ATOM 988 C CA . CYS A 1 122 ? -37.606 -2.730 41.349 1.00 89.38 122 CYS A CA 1
ATOM 989 C C . CYS A 1 122 ? -37.487 -2.819 39.823 1.00 89.38 122 CYS A C 1
ATOM 991 O O . CYS A 1 122 ? -38.337 -3.442 39.192 1.00 89.38 122 CYS A O 1
ATOM 993 N N . GLU A 1 123 ? -36.401 -2.299 39.247 1.00 90.31 123 GLU A N 1
ATOM 994 C CA . GLU A 1 123 ? -36.159 -2.321 37.797 1.00 90.31 123 GLU A CA 1
ATOM 995 C C . GLU A 1 123 ? -36.022 -3.745 37.236 1.00 90.31 123 GLU A C 1
ATOM 997 O O . GLU A 1 123 ? -36.640 -4.093 36.227 1.00 90.31 123 GLU A O 1
ATOM 1002 N N . LEU A 1 124 ? -35.265 -4.618 37.913 1.00 91.25 124 LEU A N 1
ATOM 1003 C CA . LEU A 1 124 ? -35.130 -6.022 37.509 1.00 91.25 124 LEU A CA 1
ATOM 1004 C C . LEU A 1 124 ? -36.472 -6.756 37.553 1.00 91.25 124 LEU A C 1
ATOM 1006 O O . LEU A 1 124 ? -36.789 -7.514 36.637 1.00 91.25 124 LEU A O 1
ATOM 1010 N N . THR A 1 125 ? -37.271 -6.510 38.591 1.00 90.31 125 THR A N 1
ATOM 1011 C CA . THR A 1 125 ? -38.588 -7.140 38.748 1.00 90.31 125 THR A CA 1
ATOM 1012 C C . THR A 1 125 ? -39.570 -6.625 37.695 1.00 90.31 125 THR A C 1
ATOM 1014 O O . THR A 1 125 ? -40.281 -7.428 37.095 1.00 90.31 125 THR A O 1
ATOM 1017 N N . ALA A 1 126 ? -39.557 -5.320 37.399 1.00 89.88 126 ALA A N 1
ATOM 1018 C CA . ALA A 1 126 ? -40.382 -4.710 36.356 1.00 89.88 126 ALA A CA 1
ATOM 1019 C C . ALA A 1 126 ? -40.082 -5.290 34.963 1.00 89.88 126 ALA A C 1
ATOM 1021 O O . ALA A 1 126 ? -40.995 -5.530 34.175 1.00 89.88 126 ALA A O 1
ATOM 1022 N N . ARG A 1 127 ? -38.809 -5.596 34.677 1.00 88.12 127 ARG A N 1
ATOM 1023 C CA . ARG A 1 127 ? -38.383 -6.264 33.434 1.00 88.12 127 ARG A CA 1
ATOM 1024 C C . ARG A 1 127 ? -38.546 -7.792 33.455 1.00 88.12 127 ARG A C 1
ATOM 1026 O O . ARG A 1 127 ? -38.336 -8.436 32.428 1.00 88.12 127 ARG A O 1
ATOM 1033 N N . GLY A 1 128 ? -38.927 -8.386 34.589 1.00 88.19 128 GLY A N 1
ATOM 1034 C CA . GLY A 1 128 ? -39.081 -9.837 34.760 1.00 88.19 128 GLY A CA 1
ATOM 1035 C C . GLY A 1 128 ? -37.758 -10.617 34.815 1.00 88.19 128 GLY A C 1
ATOM 1036 O O . GLY A 1 128 ? -37.733 -11.825 34.564 1.00 88.19 128 GLY A O 1
ATOM 1037 N N . LEU A 1 129 ? -36.651 -9.941 35.118 1.00 90.88 129 LEU A N 1
ATOM 1038 C CA . LEU A 1 129 ? -35.312 -10.522 35.213 1.00 90.88 129 LEU A CA 1
ATOM 1039 C C . LEU A 1 129 ? -35.034 -11.068 36.620 1.00 90.88 129 LEU A C 1
ATOM 1041 O O . LEU A 1 129 ? -35.652 -10.675 37.610 1.00 90.88 129 LEU A O 1
ATOM 1045 N N . LYS A 1 130 ? -34.061 -11.977 36.729 1.00 90.56 130 LYS A N 1
ATOM 1046 C CA . LYS A 1 130 ? -33.607 -12.510 38.023 1.00 90.56 130 LYS A CA 1
ATOM 1047 C C . LYS A 1 130 ? -33.017 -11.397 38.901 1.00 90.56 130 LYS A C 1
ATOM 1049 O O . LYS A 1 130 ? -32.074 -10.717 38.502 1.00 90.56 130 LYS A O 1
ATOM 1054 N N . CYS A 1 131 ? -33.524 -11.275 40.127 1.00 88.50 131 CYS A N 1
ATOM 1055 C CA . CYS A 1 131 ? -33.097 -10.283 41.122 1.00 88.50 131 CYS A CA 1
ATOM 1056 C C . CYS A 1 131 ? -32.167 -10.837 42.220 1.00 88.50 131 CYS A C 1
ATOM 1058 O O . CYS A 1 131 ? -31.823 -10.115 43.151 1.00 88.50 131 CYS A O 1
ATOM 1060 N N . GLY A 1 132 ? -31.748 -12.104 42.127 1.00 84.88 132 GLY A N 1
ATOM 1061 C CA . GLY A 1 132 ? -30.750 -12.689 43.031 1.00 84.88 132 GLY A CA 1
ATOM 1062 C C . GLY A 1 132 ? -29.329 -12.183 42.750 1.00 84.88 132 GLY A C 1
ATOM 1063 O O . GLY A 1 132 ? -29.049 -11.724 41.636 1.00 84.88 132 GLY A O 1
ATOM 1064 N N . GLY A 1 133 ? -28.458 -12.290 43.758 1.00 87.19 133 GLY A N 1
ATOM 1065 C CA . GLY A 1 133 ? -27.039 -11.934 43.656 1.00 87.19 133 GLY A CA 1
ATOM 1066 C C . GLY A 1 133 ? -26.634 -10.667 44.408 1.00 87.19 133 GLY A C 1
ATOM 1067 O O . GLY A 1 133 ? -27.450 -10.070 45.128 1.00 87.19 133 GLY A O 1
ATOM 1068 N N . THR A 1 134 ? -25.374 -10.277 44.213 1.00 89.94 134 THR A N 1
ATOM 1069 C CA . THR A 1 134 ? -24.769 -9.040 44.739 1.00 89.94 134 THR A CA 1
ATOM 1070 C C . THR A 1 134 ? -25.305 -7.793 44.024 1.00 89.94 134 THR A C 1
ATOM 1072 O O . THR A 1 134 ? -26.011 -7.880 43.016 1.00 89.94 134 THR A O 1
ATOM 1075 N N . LEU A 1 135 ? -25.002 -6.609 44.563 1.00 89.88 135 LEU A N 1
ATOM 1076 C CA . LEU A 1 135 ? -25.395 -5.328 43.969 1.00 89.88 135 LEU A CA 1
ATOM 1077 C C . LEU A 1 135 ? -24.767 -5.161 42.571 1.00 89.88 135 LEU A C 1
ATOM 1079 O O . LEU A 1 135 ? -25.488 -4.868 41.616 1.00 89.88 135 LEU A O 1
ATOM 1083 N N . GLN A 1 136 ? -23.476 -5.480 42.442 1.00 87.88 136 GLN A N 1
ATOM 1084 C CA . GLN A 1 136 ? -22.721 -5.510 41.186 1.00 87.88 136 GLN A CA 1
ATOM 1085 C C . GLN A 1 136 ? -23.368 -6.436 40.148 1.00 87.88 136 GLN A C 1
ATOM 1087 O O . GLN A 1 136 ? -23.619 -6.032 39.016 1.00 87.88 136 GLN A O 1
ATOM 1092 N N . GLU A 1 137 ? -23.717 -7.670 40.529 1.00 90.00 137 GLU A N 1
ATOM 1093 C CA . GLU A 1 137 ? -24.344 -8.635 39.614 1.00 90.00 137 GLU A CA 1
ATOM 1094 C C . GLU A 1 137 ? -25.717 -8.168 39.110 1.00 90.00 137 GLU A C 1
ATOM 1096 O O . GLU A 1 137 ? -26.104 -8.463 37.976 1.00 90.00 137 GLU A O 1
ATOM 1101 N N . ARG A 1 138 ? -26.477 -7.446 39.944 1.00 90.19 138 ARG A N 1
ATOM 1102 C CA . ARG A 1 138 ? -27.760 -6.843 39.550 1.00 90.19 138 ARG A CA 1
ATOM 1103 C C . ARG A 1 138 ? -27.557 -5.676 38.585 1.00 90.19 138 ARG A C 1
ATOM 1105 O O . ARG A 1 138 ? -28.284 -5.599 37.595 1.00 90.19 138 ARG A O 1
ATOM 1112 N N . ALA A 1 139 ? -26.585 -4.807 38.861 1.00 89.81 139 ALA A N 1
ATOM 1113 C CA . ALA A 1 139 ? -26.223 -3.680 38.005 1.00 89.81 139 ALA A CA 1
ATOM 1114 C C . ALA A 1 139 ? -25.737 -4.158 36.627 1.00 89.81 139 ALA A C 1
ATOM 1116 O O . ALA A 1 139 ? -26.295 -3.748 35.609 1.00 89.81 139 ALA A O 1
ATOM 1117 N N . ALA A 1 140 ? -24.806 -5.116 36.594 1.00 89.69 140 ALA A N 1
ATOM 1118 C CA . ALA A 1 140 ? -24.299 -5.727 35.367 1.00 89.69 140 ALA A CA 1
ATOM 1119 C C . ALA A 1 140 ? -25.427 -6.339 34.524 1.00 89.69 140 ALA A C 1
ATOM 1121 O O . ALA A 1 140 ? -25.520 -6.094 33.325 1.00 89.69 140 ALA A O 1
ATOM 1122 N N . ARG A 1 141 ? -26.362 -7.061 35.155 1.00 89.81 141 ARG A N 1
ATOM 1123 C CA . ARG A 1 141 ? -27.512 -7.663 34.461 1.00 89.81 141 ARG A CA 1
ATOM 1124 C C . ARG A 1 141 ? -28.442 -6.626 33.830 1.00 89.81 141 ARG A C 1
ATOM 1126 O O . ARG A 1 141 ? -28.940 -6.855 32.730 1.00 89.81 141 ARG A O 1
ATOM 1133 N N . LEU A 1 142 ? -28.697 -5.505 34.509 1.00 88.81 142 LEU A N 1
ATOM 1134 C CA . LEU A 1 142 ? -29.477 -4.399 33.940 1.00 88.81 142 LEU A CA 1
ATOM 1135 C C . LEU A 1 142 ? -28.732 -3.724 32.786 1.00 88.81 142 LEU A C 1
ATOM 1137 O O . LEU A 1 142 ? -29.361 -3.388 31.781 1.00 88.81 142 LEU A O 1
ATOM 1141 N N . PHE A 1 143 ? -27.414 -3.565 32.917 1.00 89.44 143 PHE A N 1
ATOM 1142 C CA . PHE A 1 143 ? -26.571 -2.955 31.897 1.00 89.44 143 PHE A CA 1
ATOM 1143 C C . PHE A 1 143 ? -26.521 -3.798 30.615 1.00 89.44 143 PHE A C 1
ATOM 1145 O O . PHE A 1 143 ? -26.810 -3.271 29.544 1.00 89.44 143 PHE A O 1
ATOM 1152 N N . SER A 1 144 ? -26.302 -5.115 30.709 1.00 88.19 144 SER A N 1
ATOM 1153 C CA . SER A 1 144 ? -26.281 -6.022 29.544 1.00 88.19 144 SER A CA 1
ATOM 1154 C C . SER A 1 144 ? -27.608 -6.073 28.779 1.00 88.19 144 SER A C 1
ATOM 1156 O O . SER A 1 144 ? -27.637 -6.362 27.588 1.00 88.19 144 SER A O 1
ATOM 1158 N N . VAL A 1 145 ? -28.725 -5.796 29.453 1.00 89.25 145 VAL A N 1
ATOM 1159 C CA . VAL A 1 145 ? -30.071 -5.801 28.859 1.00 89.25 145 VAL A CA 1
ATOM 1160 C C . VAL A 1 145 ? -30.483 -4.406 28.345 1.00 89.25 145 VAL A C 1
ATOM 1162 O O . VAL A 1 145 ? -31.547 -4.235 27.737 1.00 89.25 145 VAL A O 1
ATOM 1165 N N . ARG A 1 146 ? -29.668 -3.367 28.562 1.00 87.00 146 ARG A N 1
ATOM 1166 C CA . ARG A 1 146 ? -29.976 -1.991 28.151 1.00 87.00 146 ARG A CA 1
ATOM 1167 C C . ARG A 1 146 ? -30.063 -1.889 26.624 1.00 87.00 146 ARG A C 1
ATOM 1169 O O . ARG A 1 146 ? -29.091 -2.120 25.922 1.00 87.00 146 ARG A O 1
ATOM 1176 N N . GLY A 1 147 ? -31.230 -1.493 26.113 1.00 84.25 147 GLY A N 1
ATOM 1177 C CA . GLY A 1 147 ? -31.454 -1.287 24.675 1.00 84.25 147 GLY A CA 1
ATOM 1178 C C . GLY A 1 147 ? -31.788 -2.552 23.876 1.00 84.25 147 GLY A C 1
ATOM 1179 O O . GLY A 1 147 ? -32.056 -2.453 22.681 1.00 84.25 147 GLY A O 1
ATOM 1180 N N . LEU A 1 148 ? -31.834 -3.727 24.512 1.00 87.62 148 LEU A N 1
ATOM 1181 C CA . LEU A 1 148 ? -32.297 -4.956 23.869 1.00 87.62 148 LEU A CA 1
ATOM 1182 C C . LEU A 1 148 ? -33.821 -5.088 23.964 1.00 87.62 148 LEU A C 1
ATOM 1184 O O . LEU A 1 148 ? -34.431 -4.826 25.002 1.00 87.62 148 LEU A O 1
ATOM 1188 N N . ALA A 1 149 ? -34.438 -5.545 22.873 1.00 85.31 149 ALA A N 1
ATOM 1189 C CA . ALA A 1 149 ? -35.823 -6.003 22.895 1.00 85.31 149 ALA A CA 1
ATOM 1190 C C . ALA A 1 149 ? -35.931 -7.299 23.711 1.00 85.31 149 ALA A C 1
ATOM 1192 O O . ALA A 1 149 ? -35.002 -8.106 23.714 1.00 85.31 149 ALA A O 1
ATOM 1193 N N . LYS A 1 150 ? -37.085 -7.530 24.354 1.00 83.25 150 LYS A N 1
ATOM 1194 C CA . LYS A 1 150 ? -37.304 -8.672 25.262 1.00 83.25 150 LYS A CA 1
ATOM 1195 C C . LYS A 1 150 ? -36.952 -10.034 24.645 1.00 83.25 150 LYS A C 1
ATOM 1197 O O . LYS A 1 150 ? -36.515 -10.931 25.352 1.00 83.25 150 LYS A O 1
ATOM 1202 N N . GLU A 1 151 ? -37.118 -10.161 23.334 1.00 85.81 151 GLU A N 1
ATOM 1203 C CA . GLU A 1 151 ? -36.866 -11.377 22.555 1.00 85.81 151 GLU A CA 1
ATOM 1204 C C . GLU A 1 151 ? -35.377 -11.673 22.330 1.00 85.81 151 GLU A C 1
ATOM 1206 O O . GLU A 1 151 ? -35.004 -12.827 22.155 1.00 85.81 151 GLU A O 1
ATOM 1211 N N . ARG A 1 152 ? -34.522 -10.641 22.341 1.00 86.38 152 ARG A N 1
ATOM 1212 C CA . ARG A 1 152 ? -33.068 -10.771 22.142 1.00 86.38 152 ARG A CA 1
ATOM 1213 C C . ARG A 1 152 ? -32.302 -10.997 23.445 1.00 86.38 152 ARG A C 1
ATOM 1215 O O . ARG A 1 152 ? -31.087 -11.145 23.415 1.00 86.38 152 ARG A O 1
ATOM 1222 N N . ILE A 1 153 ? -32.994 -10.969 24.580 1.00 87.94 153 ILE A N 1
ATOM 1223 C CA . ILE A 1 153 ? -32.397 -11.205 25.894 1.00 87.94 153 ILE A CA 1
ATOM 1224 C C . ILE A 1 153 ? -32.266 -12.710 26.100 1.00 87.94 153 ILE A C 1
ATOM 1226 O O . ILE A 1 153 ? -33.226 -13.447 25.870 1.00 87.94 153 ILE A O 1
ATOM 1230 N N . ASP A 1 154 ? -31.118 -13.151 26.614 1.00 85.25 154 ASP A N 1
ATOM 1231 C CA . ASP A 1 154 ? -30.897 -14.553 26.952 1.00 85.25 154 ASP A CA 1
ATOM 1232 C C . ASP A 1 154 ? -32.029 -15.107 27.838 1.00 85.25 154 ASP A C 1
ATOM 1234 O O . ASP A 1 154 ? -32.239 -14.617 28.958 1.00 85.25 154 ASP A O 1
ATOM 1238 N N . PRO A 1 155 ? -32.729 -16.178 27.405 1.00 85.12 155 PRO A N 1
ATOM 1239 C CA . PRO A 1 155 ? -33.826 -16.783 28.160 1.00 85.12 155 PRO A CA 1
ATOM 1240 C C . PRO A 1 155 ? -33.437 -17.189 29.590 1.00 85.12 155 PRO A C 1
ATOM 1242 O O . PRO A 1 155 ? -34.271 -17.227 30.495 1.00 85.12 155 PRO A O 1
ATOM 1245 N N . ALA A 1 156 ? -32.148 -17.459 29.815 1.00 86.12 156 ALA A N 1
ATOM 1246 C CA . ALA A 1 156 ? -31.588 -17.807 31.112 1.00 86.12 156 ALA A CA 1
ATOM 1247 C C . ALA A 1 156 ? -31.599 -16.651 32.128 1.00 86.12 156 ALA A C 1
ATOM 1249 O O . ALA A 1 156 ? -31.516 -16.914 33.331 1.00 86.12 156 ALA A O 1
ATOM 1250 N N . LEU A 1 157 ? -31.704 -15.392 31.695 1.00 86.00 157 LEU A N 1
ATOM 1251 C CA . LEU A 1 157 ? -31.710 -14.222 32.581 1.00 86.00 157 LEU A CA 1
ATOM 1252 C C . LEU A 1 157 ? -33.093 -13.926 33.173 1.00 86.00 157 LEU A C 1
ATOM 1254 O O . LEU A 1 157 ? -33.188 -13.246 34.200 1.00 86.00 157 LEU A O 1
ATOM 1258 N N . PHE A 1 158 ? -34.156 -14.473 32.583 1.00 87.12 158 PHE A N 1
ATOM 1259 C CA . PHE A 1 158 ? -35.514 -14.310 33.090 1.00 87.12 158 PHE A CA 1
ATOM 1260 C C . PHE A 1 158 ? -35.762 -15.133 34.352 1.00 87.12 158 PHE A C 1
ATOM 1262 O O . PHE A 1 158 ? -35.229 -16.233 34.546 1.00 87.12 158 PHE A O 1
ATOM 1269 N N . ALA A 1 159 ? -36.591 -14.590 35.241 1.00 87.38 159 ALA A N 1
ATOM 1270 C CA . ALA A 1 159 ? -37.053 -15.327 36.404 1.00 87.38 159 ALA A CA 1
ATOM 1271 C C . ALA A 1 159 ? -37.913 -16.520 35.956 1.00 87.38 159 ALA A C 1
ATOM 1273 O O . ALA A 1 159 ? -38.738 -16.410 35.049 1.00 87.38 159 ALA A O 1
ATOM 1274 N N . LYS A 1 160 ? -37.732 -17.677 36.603 1.00 82.88 160 LYS A N 1
ATOM 1275 C CA . LYS A 1 160 ? -38.616 -18.825 36.365 1.00 82.88 160 LYS A CA 1
ATOM 1276 C C . LYS A 1 160 ? -40.029 -18.457 36.841 1.00 82.88 160 LYS A C 1
ATOM 1278 O O . LYS A 1 160 ? -40.138 -17.865 37.917 1.00 82.88 160 LYS A O 1
ATOM 1283 N N . PRO A 1 161 ? -41.100 -18.832 36.115 1.00 75.19 161 PRO A N 1
ATOM 1284 C CA . PRO A 1 161 ? -42.452 -18.664 36.627 1.00 75.19 161 PRO A CA 1
ATOM 1285 C C . PRO A 1 161 ? -42.570 -19.472 37.921 1.00 75.19 161 PRO A C 1
ATOM 1287 O O . PRO A 1 161 ? -42.265 -20.670 37.942 1.00 75.19 161 PRO A O 1
ATOM 1290 N N . SER A 1 162 ? -42.952 -18.819 39.018 1.00 63.75 162 SER A N 1
ATOM 1291 C CA . SER A 1 162 ? -43.214 -19.521 40.269 1.00 63.75 162 SER A CA 1
ATOM 1292 C C . SER A 1 162 ? -44.326 -20.536 40.002 1.00 63.75 162 SER A C 1
ATOM 1294 O O . SER A 1 162 ? -45.415 -20.195 39.543 1.00 63.75 162 SER A O 1
ATOM 1296 N N . LYS A 1 163 ? -44.035 -21.823 40.215 1.00 57.31 163 LYS A N 1
ATOM 1297 C CA . LYS A 1 163 ? -45.045 -22.882 40.154 1.00 57.31 163 LYS A CA 1
ATOM 1298 C C . LYS A 1 163 ? -46.091 -22.537 41.214 1.00 57.31 163 LYS A C 1
ATOM 1300 O O . LYS A 1 163 ? -45.815 -22.658 42.405 1.00 57.31 163 LYS A O 1
ATOM 1305 N N . GLY A 1 164 ? -47.251 -22.049 40.779 1.00 54.94 164 GLY A N 1
ATOM 1306 C CA . GLY A 1 164 ? -48.374 -21.768 41.660 1.00 54.94 164 GLY A CA 1
ATOM 1307 C C . GLY A 1 164 ? -48.657 -22.999 42.512 1.00 54.94 164 GLY A C 1
ATOM 1308 O O . GLY A 1 164 ? -48.854 -24.097 41.987 1.00 54.94 164 GLY A O 1
ATOM 1309 N N . LYS A 1 165 ? -48.626 -22.818 43.831 1.00 49.94 165 LYS A N 1
ATOM 1310 C CA . LYS A 1 165 ? -49.126 -23.793 44.796 1.00 49.94 165 LYS A CA 1
ATOM 1311 C C . LYS A 1 165 ? -50.605 -23.987 44.441 1.00 49.94 165 LYS A C 1
ATOM 1313 O O . LYS A 1 165 ? -51.394 -23.072 44.663 1.00 49.94 165 LYS A O 1
ATOM 1318 N N . LYS A 1 166 ? -50.961 -25.105 43.793 1.00 52.28 166 LYS A N 1
ATOM 1319 C CA . LYS A 1 166 ? -52.367 -25.492 43.614 1.00 52.28 166 LYS A CA 1
ATOM 1320 C C . LYS A 1 166 ? -52.948 -25.607 45.022 1.00 52.28 166 LYS A C 1
ATOM 1322 O O . LYS A 1 166 ? -52.451 -26.411 45.809 1.00 52.28 166 LYS A O 1
ATOM 1327 N N . LYS A 1 167 ? -53.866 -24.702 45.346 1.00 44.34 167 LYS A N 1
ATOM 1328 C CA . LYS A 1 167 ? -54.651 -24.743 46.574 1.00 44.34 167 LYS A CA 1
ATOM 1329 C C . LYS A 1 167 ? -55.803 -25.717 46.378 1.00 44.34 167 LYS A C 1
ATOM 1331 O O . LYS A 1 167 ? -56.282 -25.792 45.223 1.00 44.34 167 LYS A O 1
#

InterPro domains:
  IPR025086 SDE2/SF3A3, SAP domain [PF13297] (109-160)
  IPR051421 RNA Processing and DN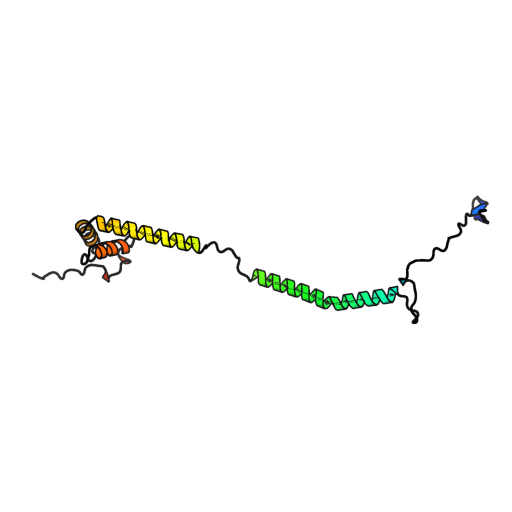A Damage Response Regulator [PTHR12786] (28-110)
  IPR053822 SDE2-like domain [PF22782] (27-108)

Sequence (167 aa):
MAEAAALVWLRSPSFGCKAVWCASAPRSIEKTTNREACRDLSGRRLRDVNHEKAMAEWVKQQAEREAEKEQKRLERLQRKLAEPRHCFTSPDYQQQCHEMAERLEDSVLREVELLGLEKLKCELTARGLKCGGTLQERAARLFSVRGLAKERIDPALFAKPSKGKKK

Foldseek 3Di:
DDQPWDFDWDADPPPGTDTDTDSPPPPPPDPDPPQQCDADPVRDGNVVVVVVVVVVVVVVCPVVVVVVVVVVVVVVVVVVVPPPPPPVDDVVVVVVVVVVVVVVLVVQLVVQLVVDLVVLQVVCVVLQFDSDDDSSVSSVLCVVCPPDDNVPDDPVGGDDPPPPPPD